Protein AF-A0A7S0U437-F1 (afdb_monomer_lite)

Structure (mmCIF, N/CA/C/O backbone):
data_AF-A0A7S0U437-F1
#
_entry.id   AF-A0A7S0U437-F1
#
loop_
_atom_site.group_PDB
_atom_site.id
_atom_site.type_symbol
_atom_site.label_atom_id
_atom_site.label_alt_id
_atom_site.label_comp_id
_atom_site.label_asym_id
_atom_site.label_entity_id
_atom_site.label_seq_id
_atom_site.pdbx_PDB_ins_code
_atom_site.Cartn_x
_atom_site.Cartn_y
_atom_site.Cartn_z
_atom_site.occupancy
_atom_site.B_iso_or_equiv
_atom_site.auth_seq_id
_atom_site.auth_comp_id
_atom_site.auth_asym_id
_atom_site.auth_atom_id
_atom_site.pdbx_PDB_model_num
ATOM 1 N N . GLY A 1 1 ? -18.689 9.908 7.878 1.00 51.72 1 GLY A N 1
ATOM 2 C CA . GLY A 1 1 ? -17.680 10.873 8.352 1.00 51.72 1 GLY A CA 1
ATOM 3 C C . GLY A 1 1 ? -16.317 10.310 8.062 1.00 51.72 1 GLY A C 1
ATOM 4 O O . GLY A 1 1 ? -16.113 9.148 8.373 1.00 51.72 1 GLY A O 1
ATOM 5 N N . SER A 1 2 ? -15.464 11.077 7.396 1.00 61.16 2 SER A N 1
ATOM 6 C CA . SER A 1 2 ? -14.277 10.574 6.698 1.00 61.16 2 SER A CA 1
ATOM 7 C C . SER A 1 2 ? -13.112 10.279 7.644 1.00 61.16 2 SER A C 1
ATOM 9 O O . SER A 1 2 ? -12.818 11.076 8.535 1.00 61.16 2 SER A O 1
ATOM 11 N N . LEU A 1 3 ? -12.468 9.132 7.435 1.00 74.25 3 LEU A N 1
ATOM 12 C CA . LEU A 1 3 ? -11.137 8.819 7.956 1.00 74.25 3 LEU A CA 1
ATOM 13 C C . LEU A 1 3 ? -10.094 9.311 6.943 1.00 74.25 3 LEU A C 1
ATOM 15 O O . LEU A 1 3 ? -10.405 9.426 5.758 1.00 74.25 3 LEU A O 1
ATOM 19 N N . GLY A 1 4 ? -8.883 9.621 7.403 1.00 78.06 4 GLY A N 1
ATOM 20 C CA . GLY A 1 4 ? -7.753 9.934 6.522 1.00 78.06 4 GLY A CA 1
ATOM 21 C C . GLY A 1 4 ? -6.860 8.710 6.339 1.00 78.06 4 GLY A C 1
ATOM 22 O O . GLY A 1 4 ? -6.623 7.994 7.309 1.00 78.06 4 GLY A O 1
ATOM 23 N N . VAL A 1 5 ? -6.346 8.473 5.132 1.00 79.88 5 VAL A N 1
ATOM 24 C CA . VAL A 1 5 ? -5.412 7.371 4.845 1.00 79.88 5 VAL A CA 1
ATOM 25 C C . VAL A 1 5 ? -4.167 7.937 4.175 1.00 79.88 5 VAL A C 1
ATOM 27 O O . VAL A 1 5 ? -4.281 8.682 3.204 1.00 79.88 5 VAL A O 1
ATOM 30 N N . VAL A 1 6 ? -2.983 7.597 4.688 1.00 81.62 6 VAL A N 1
ATOM 31 C CA . VAL A 1 6 ? -1.696 8.046 4.133 1.00 81.62 6 VAL A CA 1
ATOM 32 C C . VAL A 1 6 ? -0.673 6.912 4.192 1.00 81.62 6 VAL A C 1
ATOM 34 O O . VAL A 1 6 ? -0.625 6.155 5.161 1.00 81.62 6 VAL A O 1
ATOM 37 N N . VAL A 1 7 ? 0.175 6.814 3.168 1.00 78.94 7 VAL A N 1
ATOM 38 C CA . VAL A 1 7 ? 1.379 5.971 3.185 1.00 78.94 7 VAL A CA 1
ATOM 39 C C . VAL A 1 7 ? 2.556 6.821 3.658 1.00 78.94 7 VAL A C 1
ATOM 41 O O . VAL A 1 7 ? 2.851 7.856 3.062 1.00 78.94 7 VAL A O 1
ATOM 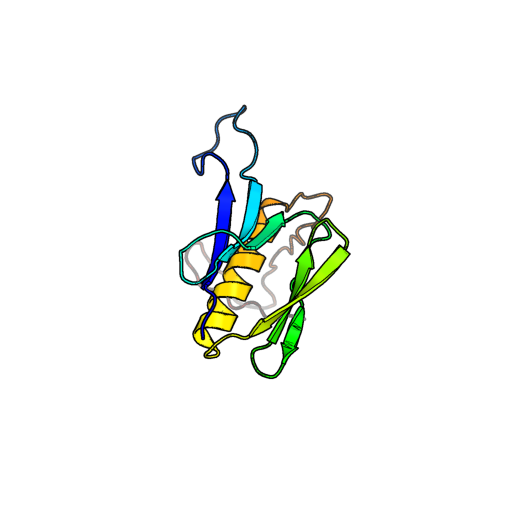44 N N . VAL A 1 8 ? 3.212 6.415 4.744 1.00 79.12 8 VAL A N 1
ATOM 45 C CA . VAL A 1 8 ? 4.272 7.191 5.401 1.00 79.12 8 VAL A CA 1
ATOM 46 C C . VAL A 1 8 ? 5.550 6.364 5.497 1.00 79.12 8 VAL A C 1
ATOM 48 O O . VAL A 1 8 ? 5.526 5.207 5.912 1.00 79.12 8 VAL A O 1
ATOM 51 N N . GLY A 1 9 ? 6.682 6.974 5.146 1.00 67.12 9 GLY A N 1
ATOM 52 C CA . GLY A 1 9 ? 8.008 6.428 5.418 1.00 67.12 9 GLY A CA 1
ATOM 53 C C . GLY A 1 9 ? 8.494 6.816 6.809 1.00 67.12 9 GLY A C 1
ATOM 54 O O . GLY A 1 9 ? 8.494 7.990 7.169 1.00 67.12 9 GLY A O 1
ATOM 55 N N . THR A 1 10 ? 8.937 5.835 7.588 1.00 56.25 10 THR A N 1
ATOM 56 C CA . THR A 1 10 ? 9.643 6.039 8.857 1.00 56.25 10 THR A CA 1
ATOM 57 C C . THR A 1 10 ? 11.119 5.689 8.654 1.00 56.25 10 THR A C 1
ATOM 59 O O . THR A 1 10 ? 11.484 4.539 8.414 1.00 56.25 10 THR A O 1
ATOM 62 N N . GLY A 1 11 ? 11.978 6.709 8.654 1.00 47.03 11 GLY A N 1
ATOM 63 C CA . GLY A 1 11 ? 13.412 6.584 8.374 1.00 47.03 11 GLY A CA 1
ATOM 64 C C . GLY A 1 11 ? 13.946 7.770 7.570 1.00 47.03 11 GLY A C 1
ATOM 65 O O . GLY A 1 11 ? 13.175 8.523 6.979 1.00 47.03 11 GLY A O 1
ATOM 66 N N . ALA A 1 12 ? 15.266 7.960 7.569 1.00 40.66 12 ALA A N 1
ATOM 67 C CA . ALA A 1 12 ? 15.901 9.030 6.809 1.00 40.66 12 ALA A CA 1
ATOM 68 C C . ALA A 1 12 ? 15.742 8.765 5.302 1.00 40.66 12 ALA A C 1
ATOM 70 O O . ALA A 1 12 ? 16.395 7.891 4.735 1.00 40.66 12 ALA A O 1
ATOM 71 N N . VAL A 1 13 ? 14.859 9.520 4.647 1.00 42.72 13 VAL A N 1
ATOM 72 C CA . VAL A 1 13 ? 14.819 9.602 3.185 1.00 42.72 13 VAL A CA 1
ATOM 73 C C . VAL A 1 13 ? 15.993 10.481 2.769 1.00 42.72 13 VAL A C 1
ATOM 75 O O . VAL A 1 13 ? 15.913 11.705 2.817 1.00 42.72 13 VAL A O 1
ATOM 78 N N . GLY A 1 14 ? 17.120 9.859 2.434 1.00 38.66 14 GLY A N 1
ATOM 79 C CA . GLY A 1 14 ? 18.311 10.603 2.049 1.00 38.66 14 GLY A CA 1
ATOM 80 C C . GLY A 1 14 ? 19.484 9.713 1.673 1.00 38.66 14 GLY A C 1
ATOM 81 O O . GLY A 1 14 ? 20.202 9.237 2.536 1.00 38.66 14 GLY A O 1
ATOM 82 N N . MET A 1 15 ? 19.673 9.541 0.364 1.00 38.72 15 MET A N 1
ATOM 83 C CA . MET A 1 15 ? 20.973 9.456 -0.309 1.00 38.72 15 MET A CA 1
ATOM 84 C C . MET A 1 15 ? 22.044 8.546 0.338 1.00 38.72 15 MET A C 1
ATOM 86 O O . MET A 1 15 ? 22.867 8.989 1.126 1.00 38.72 15 MET A O 1
ATOM 90 N N . GLY A 1 16 ? 22.090 7.284 -0.102 1.00 40.66 16 GLY A N 1
ATOM 91 C CA . GLY A 1 16 ? 23.338 6.591 -0.466 1.00 40.66 16 GLY A CA 1
ATOM 92 C C . GLY A 1 16 ? 24.508 6.527 0.528 1.00 40.66 16 GLY A C 1
ATOM 93 O O . GLY A 1 16 ? 25.638 6.370 0.073 1.00 40.66 16 GLY A O 1
ATOM 94 N N . ALA A 1 17 ? 24.296 6.628 1.841 1.00 34.91 17 ALA A N 1
ATOM 95 C CA . ALA A 1 17 ? 25.352 6.388 2.824 1.00 34.91 17 ALA A CA 1
ATOM 96 C C . ALA A 1 17 ? 25.292 4.933 3.337 1.00 34.91 17 ALA A C 1
ATOM 98 O O . ALA A 1 17 ? 24.243 4.511 3.839 1.00 34.91 17 ALA A O 1
ATOM 99 N N . PRO A 1 18 ? 26.386 4.148 3.253 1.00 39.72 18 PRO A N 1
ATOM 100 C CA . PRO A 1 18 ? 26.431 2.808 3.828 1.00 39.72 18 PRO A CA 1
ATOM 101 C C . PRO A 1 18 ? 26.293 2.914 5.354 1.00 39.72 18 PRO A C 1
ATOM 103 O O . PRO A 1 18 ? 27.184 3.418 6.032 1.00 39.72 18 PRO A O 1
ATOM 106 N N . GLY A 1 19 ? 25.144 2.486 5.883 1.00 41.66 19 GLY A N 1
ATOM 107 C CA . GLY A 1 19 ? 24.827 2.5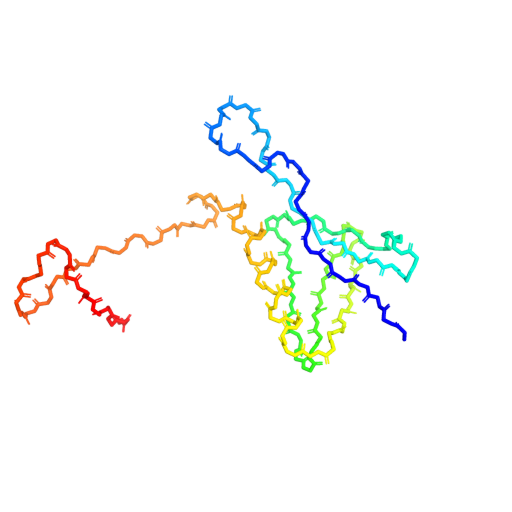26 7.316 1.00 41.66 19 GLY A CA 1
ATOM 108 C C . GLY A 1 19 ? 23.469 3.138 7.677 1.00 41.66 19 GLY A C 1
ATOM 109 O O . GLY A 1 19 ? 23.047 3.003 8.824 1.00 41.66 19 GLY A O 1
ATOM 110 N N . MET A 1 20 ? 22.747 3.769 6.741 1.00 45.88 20 MET A N 1
ATOM 111 C CA . MET A 1 20 ? 21.360 4.178 6.998 1.00 45.88 20 MET A CA 1
ATOM 112 C C . MET A 1 20 ? 20.412 2.983 6.847 1.00 45.88 20 MET A C 1
ATOM 114 O O . MET A 1 20 ? 20.384 2.325 5.808 1.00 45.88 20 MET A O 1
ATOM 118 N N . ALA A 1 21 ? 19.637 2.695 7.896 1.00 51.28 21 ALA A N 1
ATOM 119 C CA . ALA A 1 21 ? 18.586 1.686 7.849 1.00 51.28 21 ALA A CA 1
ATOM 120 C C . ALA A 1 21 ? 17.604 2.014 6.712 1.00 51.28 21 ALA A C 1
ATOM 122 O O . ALA A 1 21 ? 17.162 3.158 6.596 1.00 51.28 21 ALA A O 1
ATOM 123 N N . ALA A 1 22 ? 17.270 1.015 5.889 1.00 56.62 22 ALA A N 1
ATOM 124 C CA . ALA A 1 22 ? 16.280 1.154 4.825 1.00 56.62 22 ALA A CA 1
ATOM 125 C C . ALA A 1 22 ? 14.996 1.797 5.376 1.00 56.62 22 ALA A C 1
ATOM 127 O O . ALA A 1 22 ? 14.511 1.401 6.442 1.00 56.62 22 ALA A O 1
ATOM 128 N N . ALA A 1 23 ? 14.466 2.802 4.671 1.00 63.72 23 ALA A N 1
ATOM 129 C CA . ALA A 1 23 ? 13.240 3.482 5.072 1.00 63.72 23 ALA A CA 1
ATOM 130 C C . ALA A 1 23 ? 12.109 2.453 5.238 1.00 63.72 23 ALA A C 1
ATOM 132 O O . ALA A 1 23 ? 11.796 1.709 4.308 1.00 63.72 23 ALA A O 1
ATOM 133 N N . ARG A 1 24 ? 11.506 2.390 6.431 1.00 78.38 24 ARG A N 1
ATOM 134 C CA . ARG A 1 24 ? 10.393 1.480 6.719 1.00 78.38 24 ARG A CA 1
ATOM 135 C C . ARG A 1 24 ? 9.093 2.180 6.368 1.00 78.38 24 ARG A C 1
ATOM 137 O O . ARG A 1 24 ? 8.690 3.121 7.051 1.00 78.38 24 ARG A O 1
ATOM 144 N N . MET A 1 25 ? 8.457 1.739 5.294 1.00 88.31 25 MET A N 1
ATOM 145 C CA . MET A 1 25 ? 7.183 2.287 4.837 1.00 88.31 25 MET A CA 1
ATOM 146 C C . MET A 1 25 ? 6.016 1.626 5.575 1.00 88.31 25 MET A C 1
ATOM 148 O O . MET A 1 25 ? 6.065 0.435 5.884 1.00 88.31 25 MET A O 1
ATOM 152 N N . GLN A 1 26 ? 4.960 2.384 5.859 1.00 91.06 26 GLN A N 1
ATOM 153 C CA . GLN A 1 26 ? 3.744 1.884 6.500 1.00 91.06 26 GLN A CA 1
ATOM 154 C C . GLN A 1 26 ? 2.503 2.637 6.019 1.00 91.06 26 GLN A C 1
ATOM 156 O O . GLN A 1 26 ? 2.562 3.830 5.717 1.00 91.06 26 GLN A O 1
ATOM 161 N N . VAL A 1 27 ? 1.368 1.946 5.978 1.00 91.00 27 VAL A N 1
ATOM 162 C CA . VAL A 1 27 ? 0.048 2.553 5.794 1.00 91.00 27 VAL A CA 1
ATOM 163 C C . VAL A 1 27 ? -0.489 2.974 7.154 1.00 91.00 27 VAL A C 1
ATOM 165 O O . VAL A 1 27 ? -0.502 2.176 8.092 1.00 91.00 27 VAL A O 1
ATOM 168 N N . LEU A 1 28 ? -0.939 4.222 7.256 1.00 91.81 28 LEU A N 1
ATOM 169 C CA . LEU A 1 28 ? -1.563 4.776 8.450 1.00 91.81 28 LEU A CA 1
ATOM 170 C C . LEU A 1 28 ? -2.978 5.239 8.121 1.00 91.81 28 LEU A C 1
ATOM 172 O O . LEU A 1 28 ? -3.196 5.995 7.171 1.00 91.81 28 LEU A O 1
ATOM 176 N N . VAL A 1 29 ? -3.931 4.812 8.944 1.00 90.44 29 VAL A N 1
ATOM 177 C CA . VAL A 1 29 ? -5.298 5.334 8.929 1.00 90.44 29 VAL A CA 1
ATOM 178 C C . VAL A 1 29 ? -5.499 6.173 10.171 1.00 90.44 29 VAL A C 1
ATOM 180 O O . VAL A 1 29 ? -5.188 5.735 11.278 1.00 90.44 29 VAL A O 1
ATOM 183 N N . TYR A 1 30 ? -6.040 7.366 9.982 1.00 89.88 30 TYR A N 1
ATOM 184 C CA . TYR A 1 30 ? -6.279 8.337 11.031 1.00 89.88 30 TYR A CA 1
ATOM 185 C C . TYR A 1 30 ? -7.769 8.556 11.252 1.00 89.88 30 TYR A C 1
ATOM 187 O O . TYR A 1 30 ? -8.551 8.664 10.300 1.00 89.88 30 TYR A O 1
ATOM 195 N N . ASP A 1 31 ? -8.148 8.688 12.521 1.00 87.88 31 ASP A N 1
ATOM 196 C CA . ASP A 1 31 ? -9.444 9.241 12.883 1.00 87.88 31 ASP A CA 1
ATOM 197 C C . ASP A 1 31 ? -9.519 10.749 12.572 1.00 87.88 31 ASP A C 1
ATOM 199 O O . ASP A 1 31 ? -8.573 11.389 12.104 1.00 87.88 31 ASP A O 1
ATOM 203 N N . ARG A 1 32 ? -10.674 11.355 12.854 1.00 85.00 32 ARG A N 1
ATOM 204 C CA . ARG A 1 32 ? -10.886 12.792 12.618 1.00 85.00 32 ARG A CA 1
ATOM 205 C C . ARG A 1 32 ? -10.050 13.693 13.525 1.00 85.00 32 ARG A C 1
ATOM 207 O O . ARG A 1 32 ? -9.856 14.860 13.198 1.00 85.00 32 ARG A O 1
ATOM 214 N N . LEU A 1 33 ? -9.590 13.169 14.656 1.00 88.31 33 LEU A N 1
ATOM 215 C CA . LEU A 1 33 ? -8.716 13.858 15.601 1.00 88.31 33 LEU A CA 1
ATOM 216 C C . LEU A 1 33 ? -7.234 13.662 15.243 1.00 88.31 33 LEU A C 1
ATOM 218 O O . LEU A 1 33 ? -6.366 14.146 15.964 1.00 88.31 33 LEU A O 1
ATOM 222 N N . LYS A 1 34 ? -6.947 13.018 14.101 1.00 84.50 34 LYS A N 1
ATOM 223 C CA . LYS A 1 34 ? -5.605 12.668 13.623 1.00 84.50 34 LYS A CA 1
ATOM 224 C C . LYS A 1 34 ? -4.879 11.676 14.533 1.00 84.50 34 LYS A C 1
ATOM 226 O O . LYS A 1 34 ? -3.649 11.624 14.523 1.00 84.50 34 LYS A O 1
ATOM 231 N N . HIS A 1 35 ? -5.611 10.852 15.275 1.00 87.56 35 HIS A N 1
ATOM 232 C CA . HIS A 1 35 ? -5.026 9.711 15.967 1.00 87.56 35 HIS A CA 1
ATOM 233 C C . HIS A 1 35 ? -4.922 8.518 15.014 1.00 87.56 35 HIS A C 1
ATOM 235 O O . HIS A 1 35 ? -5.891 8.224 14.307 1.00 87.56 35 HIS A O 1
ATOM 241 N N . PRO A 1 36 ? -3.773 7.822 14.969 1.00 87.19 36 PRO A N 1
ATOM 242 C CA . PRO A 1 36 ? -3.635 6.625 14.157 1.00 87.19 36 PRO A CA 1
ATOM 243 C C . PRO A 1 36 ? -4.505 5.506 14.745 1.00 87.19 36 PRO A C 1
ATOM 245 O O . PRO A 1 36 ? -4.314 5.103 15.891 1.00 87.19 36 PRO A O 1
ATOM 248 N N . VAL A 1 37 ? -5.452 5.006 13.954 1.00 89.69 37 VAL A N 1
ATOM 249 C CA . VAL A 1 37 ? -6.364 3.908 14.320 1.00 89.69 37 VAL A CA 1
ATOM 250 C C . VAL A 1 37 ? -5.989 2.580 13.667 1.00 89.69 37 VAL A C 1
ATOM 252 O O . VAL A 1 37 ? -6.363 1.530 14.175 1.00 89.69 37 VAL A O 1
ATOM 255 N N . MET A 1 38 ? -5.225 2.616 12.573 1.00 89.12 38 MET A N 1
ATOM 256 C CA . MET A 1 38 ? -4.618 1.434 11.962 1.00 89.12 38 MET A CA 1
ATOM 257 C C . MET A 1 38 ? -3.210 1.773 11.484 1.00 89.12 38 MET A C 1
ATOM 259 O O . MET A 1 38 ? -2.973 2.860 10.950 1.00 89.12 38 MET A O 1
ATOM 263 N N . GLN A 1 39 ? -2.285 0.842 11.712 1.00 91.12 39 GLN A N 1
ATOM 264 C CA . GLN A 1 39 ? -0.911 0.907 11.233 1.00 91.12 39 GLN A CA 1
ATOM 265 C C . GLN A 1 39 ? -0.559 -0.438 10.603 1.00 91.12 39 GLN A C 1
ATOM 267 O O . GLN A 1 39 ? -0.537 -1.458 11.292 1.00 91.12 39 GLN A O 1
ATOM 272 N N . ALA A 1 40 ? -0.286 -0.437 9.303 1.00 91.06 40 ALA A N 1
ATOM 273 C CA . ALA A 1 40 ? 0.087 -1.633 8.563 1.00 91.06 40 ALA A CA 1
ATOM 274 C C . ALA A 1 40 ? 1.463 -1.426 7.906 1.00 91.06 40 ALA A C 1
ATOM 276 O O . ALA A 1 40 ? 1.568 -0.704 6.910 1.00 91.06 40 ALA A O 1
ATOM 277 N N . PRO A 1 41 ? 2.541 -2.003 8.468 1.00 91.50 41 PRO A N 1
ATOM 278 C CA . PRO A 1 41 ? 3.871 -1.959 7.875 1.00 91.50 41 PRO A CA 1
ATOM 279 C C . PRO A 1 41 ? 3.878 -2.586 6.481 1.00 91.50 41 PRO A C 1
ATOM 281 O O . PRO A 1 41 ? 3.340 -3.673 6.276 1.00 91.50 41 PRO A O 1
ATOM 284 N N . VAL A 1 42 ? 4.545 -1.936 5.532 1.00 89.75 42 VAL A N 1
ATOM 285 C CA . VAL A 1 42 ? 4.744 -2.485 4.191 1.00 89.75 42 VAL A CA 1
ATOM 286 C C . VAL A 1 42 ? 5.939 -3.437 4.244 1.00 89.75 42 VAL A C 1
ATOM 288 O O . VAL A 1 42 ? 7.089 -3.016 4.359 1.00 89.75 42 VAL A O 1
ATOM 291 N N . HIS A 1 43 ? 5.656 -4.737 4.191 1.00 88.31 43 HIS A N 1
ATOM 292 C CA . HIS A 1 43 ? 6.631 -5.828 4.100 1.00 88.31 43 HIS A CA 1
ATOM 293 C C . HIS A 1 43 ? 6.449 -6.612 2.787 1.00 88.31 43 HIS A C 1
ATOM 295 O O . HIS A 1 43 ? 5.566 -6.306 1.991 1.00 88.31 43 HIS A O 1
ATOM 301 N N . ALA A 1 44 ? 7.286 -7.624 2.528 1.00 83.75 44 ALA A N 1
ATOM 302 C CA . ALA A 1 44 ? 7.299 -8.331 1.238 1.00 83.75 44 ALA A CA 1
ATOM 303 C C . ALA A 1 44 ? 5.939 -8.957 0.860 1.00 83.75 44 ALA A C 1
ATOM 305 O O . ALA A 1 44 ? 5.540 -8.903 -0.298 1.00 83.75 44 ALA A O 1
ATOM 306 N N . GLY A 1 45 ? 5.225 -9.498 1.850 1.00 86.06 45 GLY A N 1
ATOM 307 C CA . GLY A 1 45 ? 3.865 -10.035 1.714 1.00 86.06 45 GLY A CA 1
ATOM 308 C C . GLY A 1 45 ? 2.736 -9.034 1.985 1.00 86.06 45 GLY A C 1
ATOM 309 O O . GLY A 1 45 ? 1.610 -9.461 2.200 1.00 86.06 45 GLY A O 1
ATOM 310 N N . PHE A 1 46 ? 3.021 -7.731 2.061 1.00 89.50 46 PHE A N 1
ATOM 311 C CA . PHE A 1 46 ? 1.974 -6.726 2.224 1.00 89.50 46 PHE A CA 1
ATOM 312 C C . PHE A 1 46 ? 1.172 -6.587 0.927 1.00 89.50 46 PHE A C 1
ATOM 314 O O . PHE A 1 46 ? 1.742 -6.362 -0.147 1.00 89.50 46 PHE A O 1
ATOM 321 N N . GLU A 1 47 ? -0.152 -6.641 1.046 1.00 88.81 47 GLU A N 1
ATOM 322 C CA . GLU A 1 47 ? -1.078 -6.506 -0.073 1.00 88.81 47 GLU A CA 1
ATOM 323 C C . GLU A 1 47 ? -2.122 -5.420 0.202 1.00 88.81 47 GLU A C 1
ATOM 325 O O . GLU A 1 47 ? -2.737 -5.370 1.268 1.00 88.81 47 GLU A O 1
ATOM 330 N N . ALA A 1 48 ? -2.330 -4.568 -0.803 1.00 91.81 48 ALA A N 1
ATOM 331 C CA . ALA A 1 48 ? -3.472 -3.673 -0.901 1.00 91.81 48 ALA A CA 1
ATOM 332 C C . ALA A 1 48 ? -4.266 -4.085 -2.144 1.00 91.81 48 ALA A C 1
ATOM 334 O O . ALA A 1 48 ? -3.776 -3.958 -3.269 1.00 91.81 48 ALA A O 1
ATOM 335 N N . ILE A 1 49 ? -5.460 -4.636 -1.939 1.00 94.44 49 ILE A N 1
ATOM 336 C CA . ILE A 1 49 ? -6.252 -5.269 -2.997 1.00 94.44 49 ILE A CA 1
ATOM 337 C C . ILE A 1 49 ? -7.400 -4.340 -3.373 1.00 94.44 49 ILE A C 1
ATOM 339 O O . ILE A 1 49 ? -8.297 -4.111 -2.563 1.00 94.44 49 ILE A O 1
ATOM 343 N N . HIS A 1 50 ? -7.387 -3.808 -4.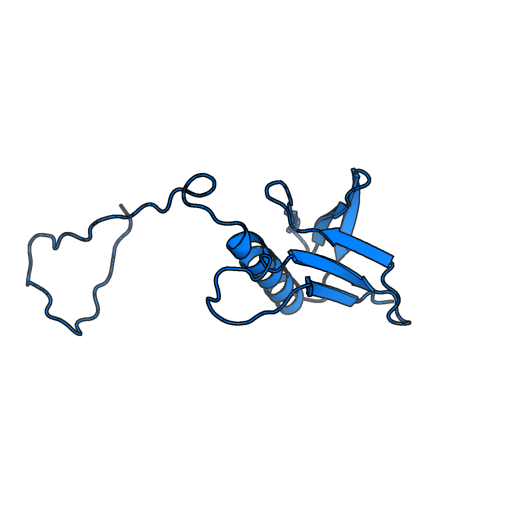595 1.00 92.38 50 HIS A N 1
ATOM 344 C CA . HIS A 1 50 ? -8.513 -3.041 -5.124 1.00 92.38 50 HIS A CA 1
ATOM 345 C C . HIS A 1 50 ? -9.701 -3.979 -5.388 1.00 92.38 50 HIS A C 1
ATOM 347 O O . HIS A 1 50 ? -9.602 -4.896 -6.201 1.00 92.38 50 HIS A O 1
ATOM 353 N N . GLN A 1 51 ? -10.817 -3.742 -4.698 1.00 89.31 51 GLN A N 1
ATOM 354 C CA . GLN A 1 51 ? -12.032 -4.570 -4.752 1.00 89.31 51 GLN A CA 1
ATOM 355 C C . GLN A 1 51 ? -13.073 -4.046 -5.760 1.00 89.31 51 GLN A C 1
ATOM 357 O O . GLN A 1 51 ? -14.141 -4.635 -5.915 1.00 89.31 51 GLN A O 1
ATOM 362 N N . GLY A 1 52 ? -12.790 -2.928 -6.437 1.00 84.19 52 GLY A N 1
ATOM 363 C CA . GLY A 1 52 ? -13.772 -2.179 -7.222 1.00 84.19 52 GLY A CA 1
ATOM 364 C C . GLY A 1 52 ? -14.577 -1.191 -6.370 1.00 84.19 52 GLY A C 1
ATOM 365 O O . GLY A 1 52 ? -14.493 -1.185 -5.142 1.00 84.19 52 GLY A O 1
ATOM 366 N N . ASN A 1 53 ? -15.350 -0.319 -7.026 1.00 89.50 53 ASN A N 1
ATOM 367 C CA . ASN A 1 53 ? -16.201 0.694 -6.380 1.00 89.50 53 ASN A CA 1
ATOM 368 C C . ASN A 1 53 ? -15.482 1.541 -5.308 1.00 89.50 53 ASN A C 1
ATOM 370 O O . ASN A 1 53 ? -16.062 1.842 -4.268 1.00 89.50 53 ASN A O 1
ATOM 374 N N . MET A 1 54 ? -14.224 1.925 -5.559 1.00 91.75 54 MET A N 1
ATOM 375 C CA . MET A 1 54 ? -13.398 2.744 -4.655 1.00 91.75 54 MET A CA 1
ATOM 376 C C . MET A 1 54 ? -13.042 2.071 -3.319 1.00 91.75 54 MET A C 1
ATOM 378 O O . MET A 1 54 ? -12.643 2.756 -2.377 1.00 91.75 54 MET A O 1
ATOM 382 N N . TYR A 1 55 ? -13.149 0.742 -3.228 1.00 94.25 55 TYR A N 1
ATOM 383 C CA . TYR A 1 55 ? -12.722 -0.016 -2.055 1.00 94.25 55 TYR A CA 1
ATOM 384 C C . TYR A 1 55 ? -11.343 -0.646 -2.238 1.00 94.25 55 TYR A C 1
ATOM 386 O O . TYR A 1 55 ? -11.059 -1.274 -3.261 1.00 94.25 55 TYR A O 1
ATOM 394 N N . VAL A 1 56 ? -10.512 -0.558 -1.200 1.00 94.62 56 VAL A N 1
ATOM 395 C CA . VAL A 1 56 ? -9.256 -1.309 -1.091 1.00 94.62 56 VAL A CA 1
ATOM 396 C C . VAL A 1 56 ? -9.228 -2.092 0.210 1.00 94.62 56 VAL A C 1
ATOM 398 O O . VAL A 1 56 ? -9.467 -1.533 1.279 1.00 94.62 56 VAL A O 1
ATOM 401 N N . SER A 1 57 ? -8.907 -3.379 0.130 1.00 94.50 57 SER A N 1
ATOM 402 C CA . SER A 1 57 ? -8.650 -4.209 1.305 1.00 94.50 57 SER A CA 1
ATOM 403 C C . SER A 1 57 ? -7.170 -4.178 1.670 1.00 94.50 57 SER A C 1
ATOM 405 O O . SER A 1 57 ? -6.320 -4.352 0.799 1.00 94.50 57 SER A O 1
ATOM 407 N N . VAL A 1 58 ? -6.873 -3.982 2.952 1.00 93.12 58 VAL A N 1
ATOM 408 C CA . VAL A 1 58 ? -5.523 -4.021 3.528 1.00 93.12 58 VAL A CA 1
ATOM 409 C C . VAL A 1 58 ? -5.549 -4.919 4.759 1.00 93.12 58 VAL A C 1
ATOM 411 O O . VAL A 1 58 ? -6.525 -4.910 5.506 1.00 93.12 58 VAL A O 1
ATOM 414 N N . TYR A 1 59 ? -4.482 -5.672 4.993 1.00 89.88 59 TYR A N 1
ATOM 415 C CA . TYR A 1 59 ? -4.340 -6.498 6.190 1.00 89.88 59 TYR A CA 1
ATOM 416 C C . TYR A 1 59 ? -3.446 -5.801 7.211 1.00 89.88 59 TYR A C 1
ATOM 418 O O . TYR A 1 59 ? -2.413 -5.231 6.849 1.00 89.88 59 TYR A O 1
ATOM 426 N N . ASP A 1 60 ? -3.837 -5.835 8.482 1.00 82.94 60 ASP A N 1
ATOM 427 C CA . ASP A 1 60 ? -2.961 -5.397 9.566 1.00 82.94 60 ASP A CA 1
ATOM 428 C C . ASP A 1 60 ? -2.079 -6.554 10.086 1.00 82.94 60 ASP A C 1
ATOM 430 O O . ASP A 1 60 ? -2.323 -7.723 9.770 1.00 82.94 60 ASP A O 1
ATOM 434 N N . PRO A 1 61 ? -1.044 -6.266 10.900 1.00 81.19 61 PRO A N 1
ATOM 435 C CA . PRO A 1 61 ? -0.179 -7.305 11.466 1.00 81.19 61 PRO A CA 1
ATOM 436 C C . PRO A 1 61 ? -0.882 -8.301 12.394 1.00 81.19 61 PRO A C 1
ATOM 438 O O . PRO A 1 61 ? -0.325 -9.360 12.674 1.00 81.19 61 PRO A O 1
ATOM 441 N N . ALA A 1 62 ? -2.074 -7.969 12.898 1.00 83.31 62 ALA A N 1
ATOM 442 C CA . ALA A 1 62 ? -2.883 -8.862 13.721 1.00 83.31 62 ALA A CA 1
ATOM 443 C C . ALA A 1 62 ? -3.760 -9.804 12.870 1.00 83.31 62 ALA A C 1
ATOM 445 O O . ALA A 1 62 ? -4.462 -10.651 13.424 1.00 83.31 62 ALA A O 1
ATOM 446 N N . GLY A 1 63 ? -3.704 -9.686 11.537 1.00 81.25 63 GLY A N 1
ATOM 447 C CA . GLY A 1 63 ? -4.474 -10.491 10.592 1.00 81.25 63 GLY A CA 1
ATOM 448 C C . GLY A 1 63 ? -5.894 -9.977 10.356 1.00 81.25 63 GLY A C 1
ATOM 449 O O . GLY A 1 63 ? -6.676 -10.650 9.681 1.00 81.25 63 GLY A O 1
ATOM 450 N N . ALA A 1 64 ? -6.256 -8.801 10.879 1.00 88.06 64 ALA A N 1
ATOM 451 C CA . ALA A 1 64 ? -7.556 -8.212 10.598 1.00 88.06 64 ALA A CA 1
ATOM 452 C C . ALA A 1 64 ? -7.573 -7.598 9.193 1.00 88.06 64 ALA A C 1
ATOM 454 O O . ALA A 1 64 ? -6.606 -6.988 8.732 1.00 88.06 64 ALA A O 1
ATOM 455 N N . THR A 1 65 ? -8.706 -7.754 8.508 1.00 91.88 65 THR A N 1
ATOM 456 C CA . THR A 1 65 ? -8.928 -7.166 7.184 1.00 91.88 65 THR A CA 1
ATOM 457 C C . THR A 1 65 ? -9.610 -5.811 7.326 1.00 91.88 65 THR A C 1
ATOM 459 O O . THR A 1 65 ? -10.714 -5.709 7.861 1.00 91.88 65 THR A O 1
ATOM 462 N N . TRP A 1 66 ? -8.975 -4.773 6.796 1.00 92.81 66 TRP A N 1
ATOM 463 C CA . TRP A 1 66 ? -9.478 -3.407 6.746 1.00 92.81 66 TRP A CA 1
ATOM 464 C C . TRP A 1 66 ? -9.975 -3.095 5.341 1.00 92.81 66 TRP A C 1
ATOM 466 O O . TRP A 1 66 ? -9.241 -3.274 4.376 1.00 92.81 66 TRP A O 1
ATOM 476 N N . SER A 1 67 ? -11.209 -2.606 5.219 1.00 93.12 67 SER A N 1
ATOM 477 C CA . SER A 1 67 ? -11.751 -2.114 3.947 1.00 93.12 67 SER A CA 1
ATOM 478 C C . SER A 1 67 ? -11.759 -0.591 3.949 1.00 93.12 67 SER A C 1
ATOM 480 O O . SER A 1 67 ? -12.496 0.036 4.710 1.00 93.12 67 SER A O 1
ATOM 482 N N . LEU A 1 68 ? -10.915 -0.002 3.111 1.00 93.19 68 LEU A N 1
ATOM 483 C CA . LEU A 1 68 ? -10.758 1.436 2.947 1.00 93.19 68 LEU A CA 1
ATOM 484 C C . LEU A 1 68 ? -11.637 1.894 1.787 1.00 93.19 68 LEU A C 1
ATOM 486 O O . LEU A 1 68 ? -11.502 1.380 0.681 1.00 93.19 68 LEU A O 1
ATOM 490 N N . LEU A 1 69 ? -12.530 2.845 2.050 1.00 93.19 69 LEU A N 1
ATOM 491 C CA . LEU A 1 69 ? -13.352 3.491 1.031 1.00 93.19 69 LEU A CA 1
ATOM 492 C C . LEU A 1 69 ? -12.755 4.857 0.692 1.00 93.19 69 LEU A C 1
ATOM 494 O O . LEU A 1 69 ? -12.604 5.695 1.585 1.00 93.19 69 LEU A O 1
ATOM 498 N N . PHE A 1 70 ? -12.471 5.079 -0.586 1.00 92.12 70 PHE A N 1
ATOM 499 C CA . PHE A 1 70 ? -11.999 6.357 -1.117 1.00 92.12 70 PHE A CA 1
ATOM 500 C C . PHE A 1 70 ? -13.163 7.191 -1.654 1.00 92.12 70 PHE A C 1
ATOM 502 O O . PHE A 1 70 ? -14.209 6.647 -2.019 1.00 92.12 70 PHE A O 1
ATOM 509 N N . ARG A 1 71 ? -13.014 8.521 -1.646 1.00 91.94 71 ARG A N 1
ATOM 510 C CA . ARG A 1 71 ? -14.094 9.430 -2.068 1.00 91.94 71 ARG A CA 1
ATOM 511 C C . ARG A 1 71 ? -14.255 9.474 -3.581 1.00 91.94 71 ARG A C 1
ATOM 513 O O . ARG A 1 71 ? -15.369 9.658 -4.065 1.00 91.94 71 ARG A O 1
ATOM 520 N N . ASP A 1 72 ? -13.145 9.325 -4.286 1.00 92.62 72 ASP A N 1
ATOM 521 C CA . ASP A 1 72 ? -13.048 9.389 -5.733 1.00 92.62 72 ASP A CA 1
ATOM 522 C C . ASP A 1 72 ? -11.866 8.541 -6.235 1.00 92.62 72 ASP A C 1
ATOM 524 O O . ASP A 1 72 ? -11.099 7.944 -5.470 1.00 92.62 72 ASP A O 1
ATOM 528 N N . GLU A 1 73 ? -11.754 8.456 -7.557 1.00 92.31 73 GLU A N 1
ATOM 529 C CA . GLU A 1 73 ? -10.711 7.692 -8.236 1.00 92.31 73 GLU A CA 1
ATOM 530 C C . GLU A 1 73 ? -9.319 8.330 -8.096 1.00 92.31 73 GLU A C 1
ATOM 532 O O . GLU A 1 73 ? -8.316 7.616 -8.144 1.00 92.31 73 GLU A O 1
ATOM 537 N N . GLU A 1 74 ? -9.233 9.645 -7.880 1.00 92.88 74 GLU A N 1
ATOM 538 C CA . GLU A 1 74 ? -7.963 10.356 -7.708 1.00 92.88 74 GLU A CA 1
ATOM 539 C C . GLU A 1 74 ? -7.312 9.996 -6.367 1.00 92.88 74 GLU A C 1
ATOM 541 O O . GLU A 1 74 ? -6.125 9.651 -6.326 1.00 92.88 74 GLU A O 1
ATOM 546 N N . GLU A 1 75 ? -8.084 9.996 -5.278 1.00 90.81 75 GLU A N 1
ATOM 547 C CA . GLU A 1 75 ? -7.620 9.554 -3.961 1.00 90.81 75 GLU A CA 1
ATOM 548 C C . GLU A 1 75 ? -7.214 8.082 -3.971 1.00 90.81 75 GLU A C 1
ATOM 550 O O . GLU A 1 75 ? -6.153 7.727 -3.448 1.00 90.81 75 GLU A O 1
ATOM 555 N N . LEU A 1 76 ? -8.036 7.233 -4.595 1.00 91.31 76 LEU A N 1
ATOM 556 C CA . LEU A 1 76 ? -7.743 5.813 -4.758 1.00 91.31 76 LEU A CA 1
ATOM 557 C C . LEU A 1 76 ? -6.427 5.611 -5.518 1.00 91.31 76 LEU A C 1
ATOM 559 O O . LEU A 1 76 ? -5.550 4.877 -5.060 1.00 91.31 76 LEU A O 1
ATOM 563 N N . SER A 1 77 ? -6.276 6.269 -6.668 1.00 90.12 77 SER A N 1
ATOM 564 C CA . SER A 1 77 ? -5.091 6.147 -7.522 1.00 90.12 77 SER A CA 1
ATOM 565 C C . SER A 1 77 ? -3.840 6.653 -6.811 1.00 90.12 77 SER A C 1
ATOM 567 O O . SER A 1 77 ? -2.798 5.997 -6.847 1.00 90.12 77 SER A O 1
ATOM 569 N N . SER A 1 78 ? -3.953 7.778 -6.103 1.00 90.50 78 SER A N 1
ATOM 570 C CA . SER A 1 78 ? -2.866 8.348 -5.304 1.00 90.50 78 SER A CA 1
ATOM 571 C C . SER A 1 78 ? -2.439 7.405 -4.180 1.00 90.50 78 SER A C 1
ATOM 573 O O . SER A 1 78 ? -1.243 7.190 -3.967 1.00 90.50 78 SER A O 1
ATOM 575 N N . PHE A 1 79 ? -3.400 6.787 -3.488 1.00 92.38 79 PHE A N 1
ATOM 576 C CA . PHE A 1 79 ? -3.117 5.788 -2.463 1.00 92.38 79 PHE A CA 1
ATOM 577 C C . PHE A 1 79 ? -2.433 4.547 -3.048 1.00 92.38 79 PHE A C 1
ATOM 579 O O . PHE A 1 79 ? -1.390 4.128 -2.541 1.00 92.38 79 PHE A O 1
ATOM 586 N N . MET A 1 80 ? -2.972 3.986 -4.134 1.00 92.50 80 MET A N 1
ATOM 587 C CA . MET A 1 80 ? -2.408 2.799 -4.784 1.00 92.50 80 MET A CA 1
ATOM 588 C C . MET A 1 80 ? -0.993 3.056 -5.315 1.00 92.50 80 MET A C 1
ATOM 590 O O . MET A 1 80 ? -0.117 2.203 -5.159 1.00 92.50 80 MET A O 1
ATOM 594 N N . LEU A 1 81 ? -0.735 4.246 -5.865 1.00 89.44 81 LEU A N 1
ATOM 595 C CA . LEU A 1 81 ? 0.606 4.674 -6.261 1.00 89.44 81 LEU A CA 1
ATOM 596 C C . LEU A 1 81 ? 1.545 4.768 -5.053 1.00 89.44 81 LEU A C 1
ATOM 598 O O . LEU A 1 81 ? 2.666 4.264 -5.109 1.00 89.44 81 LEU A O 1
ATOM 602 N N . GLY A 1 82 ? 1.089 5.360 -3.946 1.00 89.31 82 GLY A N 1
ATOM 603 C CA . GLY A 1 82 ? 1.851 5.421 -2.698 1.00 89.31 82 GLY A CA 1
ATOM 604 C C . GLY A 1 82 ? 2.226 4.033 -2.173 1.00 89.31 82 GLY A C 1
ATOM 605 O O . GLY A 1 82 ? 3.377 3.809 -1.796 1.00 89.31 82 GLY A O 1
ATOM 606 N N . VAL A 1 83 ? 1.294 3.076 -2.218 1.00 90.56 83 VAL A N 1
ATOM 607 C CA . VAL A 1 83 ? 1.556 1.674 -1.856 1.00 90.56 83 VAL A CA 1
ATOM 608 C C . VAL A 1 83 ? 2.561 1.030 -2.814 1.00 90.56 83 VAL A C 1
ATOM 610 O O . VAL A 1 83 ? 3.484 0.355 -2.359 1.00 90.56 83 VAL A O 1
ATOM 613 N N . ALA A 1 84 ? 2.428 1.241 -4.126 1.00 87.69 84 ALA A N 1
ATOM 614 C CA . ALA A 1 84 ? 3.356 0.695 -5.117 1.00 87.69 84 ALA A CA 1
ATOM 615 C C . ALA A 1 84 ? 4.785 1.225 -4.915 1.00 87.69 84 ALA A C 1
ATOM 617 O O . ALA A 1 84 ? 5.739 0.444 -4.886 1.00 87.69 84 ALA A O 1
ATOM 618 N N . LEU A 1 85 ? 4.929 2.533 -4.692 1.00 85.50 85 LEU A N 1
ATOM 619 C CA . LEU A 1 85 ? 6.213 3.159 -4.379 1.00 85.50 85 LEU A CA 1
ATOM 620 C C . LEU A 1 85 ? 6.785 2.620 -3.065 1.00 85.50 85 LEU A C 1
ATOM 622 O O . LEU A 1 85 ? 7.957 2.252 -3.020 1.00 85.50 85 LEU A O 1
ATOM 626 N N . ALA A 1 86 ? 5.966 2.486 -2.023 1.00 86.50 86 ALA A N 1
ATOM 627 C CA . ALA A 1 86 ? 6.397 1.889 -0.764 1.00 86.50 86 ALA A CA 1
ATOM 628 C C . ALA A 1 86 ? 6.860 0.432 -0.919 1.00 86.50 86 ALA A C 1
ATOM 630 O O . ALA A 1 86 ? 7.844 0.030 -0.307 1.00 86.50 86 ALA A O 1
ATOM 631 N N . ARG A 1 87 ? 6.199 -0.368 -1.761 1.00 86.50 87 ARG A N 1
ATOM 632 C CA . ARG A 1 87 ? 6.641 -1.739 -2.060 1.00 86.50 87 ARG A CA 1
ATOM 633 C C . ARG A 1 87 ? 7.930 -1.766 -2.879 1.00 86.50 87 ARG A C 1
ATOM 635 O O . ARG A 1 87 ? 8.735 -2.671 -2.678 1.00 86.50 87 ARG A O 1
ATOM 642 N N . SER A 1 88 ? 8.160 -0.778 -3.747 1.00 82.44 88 SER A N 1
ATOM 643 C CA . SER A 1 88 ? 9.398 -0.685 -4.534 1.00 82.44 88 SER A CA 1
ATOM 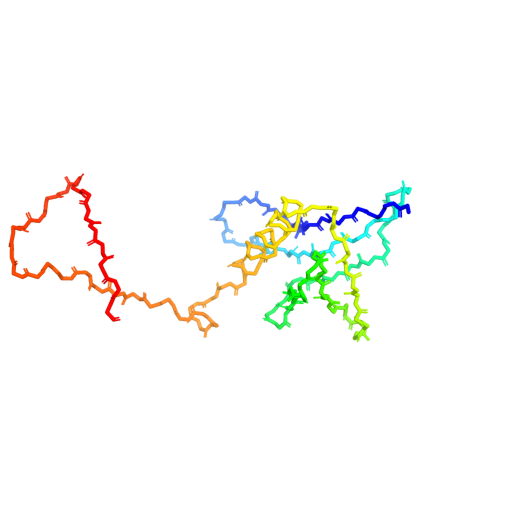644 C C . SER A 1 88 ? 10.653 -0.513 -3.676 1.00 82.44 88 SER A C 1
ATOM 646 O O . SER A 1 88 ? 11.722 -0.975 -4.060 1.00 82.44 88 SER A O 1
ATOM 648 N N . THR A 1 89 ? 10.539 0.045 -2.464 1.00 82.31 89 THR A N 1
ATOM 649 C CA . THR A 1 89 ? 11.687 0.127 -1.542 1.00 82.31 89 THR A CA 1
ATOM 650 C C . THR A 1 89 ? 12.093 -1.230 -0.968 1.00 82.31 89 THR A C 1
ATOM 652 O O . THR A 1 89 ? 13.169 -1.349 -0.390 1.00 82.31 89 THR A O 1
ATOM 655 N N . LEU A 1 90 ? 11.237 -2.247 -1.102 1.00 80.38 90 LEU A N 1
ATOM 656 C CA . LEU A 1 90 ? 11.524 -3.633 -0.730 1.00 80.38 90 LEU A CA 1
ATOM 657 C C . LEU A 1 90 ? 12.110 -4.437 -1.896 1.00 80.38 90 LEU A C 1
ATOM 659 O O . LEU A 1 90 ? 12.369 -5.630 -1.742 1.00 80.38 90 LEU A O 1
ATOM 663 N N . TRP A 1 91 ? 12.267 -3.829 -3.076 1.00 77.75 91 TRP A N 1
ATOM 664 C CA . TRP A 1 91 ? 12.780 -4.538 -4.234 1.00 77.75 91 TRP A CA 1
ATOM 665 C C . TRP A 1 91 ? 14.247 -4.898 -4.041 1.00 77.75 91 TRP A C 1
ATOM 667 O O . TRP A 1 91 ? 15.109 -4.046 -3.839 1.00 77.75 91 TRP A O 1
ATOM 677 N N . THR A 1 92 ? 14.521 -6.191 -4.149 1.00 74.56 92 THR A N 1
ATOM 678 C CA . THR A 1 92 ? 15.865 -6.743 -4.281 1.00 74.56 92 THR A CA 1
ATOM 679 C C . THR A 1 92 ? 15.917 -7.552 -5.566 1.00 74.56 92 THR A C 1
ATOM 681 O O . THR A 1 92 ? 14.892 -8.075 -6.006 1.00 74.56 92 THR A O 1
ATOM 684 N N . SER A 1 93 ? 17.104 -7.701 -6.154 1.00 67.81 93 SER A N 1
ATOM 685 C CA . SER A 1 93 ? 17.307 -8.548 -7.338 1.00 67.81 93 SER A CA 1
ATOM 686 C C . SER A 1 93 ? 16.877 -10.005 -7.123 1.00 67.81 93 SER A C 1
ATOM 688 O O . SER A 1 93 ? 16.596 -10.704 -8.087 1.00 67.81 93 SER A O 1
ATOM 690 N N . GLU A 1 94 ? 16.816 -10.455 -5.867 1.00 69.81 94 GLU A N 1
ATOM 691 C CA . GLU A 1 94 ? 16.347 -11.788 -5.476 1.00 69.81 94 GLU A CA 1
ATOM 692 C C . GLU A 1 94 ? 14.816 -11.878 -5.383 1.00 69.81 94 GLU A C 1
ATOM 694 O O . GLU A 1 94 ? 14.239 -12.894 -5.757 1.00 69.81 94 GLU A O 1
ATOM 699 N N . SER A 1 95 ? 14.147 -10.824 -4.897 1.00 66.56 95 SER A N 1
ATOM 700 C CA . SER A 1 95 ? 12.690 -10.827 -4.668 1.00 66.56 95 SER A CA 1
ATOM 701 C C . SER A 1 95 ? 11.895 -10.392 -5.900 1.00 66.56 95 SER A C 1
ATOM 703 O O . SER A 1 95 ? 10.768 -10.833 -6.108 1.00 66.56 95 SER A O 1
ATOM 705 N N . TYR A 1 96 ? 12.481 -9.508 -6.708 1.00 66.19 96 TYR A N 1
ATOM 706 C CA . TYR A 1 96 ? 11.911 -8.982 -7.943 1.00 66.19 96 TYR A CA 1
ATOM 707 C C . TYR A 1 96 ? 13.031 -8.972 -8.986 1.00 66.19 96 TYR A C 1
ATOM 709 O O . TYR A 1 96 ? 13.707 -7.951 -9.141 1.00 66.19 96 TYR A O 1
ATOM 717 N N . PRO A 1 97 ? 13.293 -10.109 -9.660 1.00 60.72 97 PRO A N 1
ATOM 718 C CA . PRO A 1 97 ? 14.324 -10.159 -10.681 1.00 60.72 9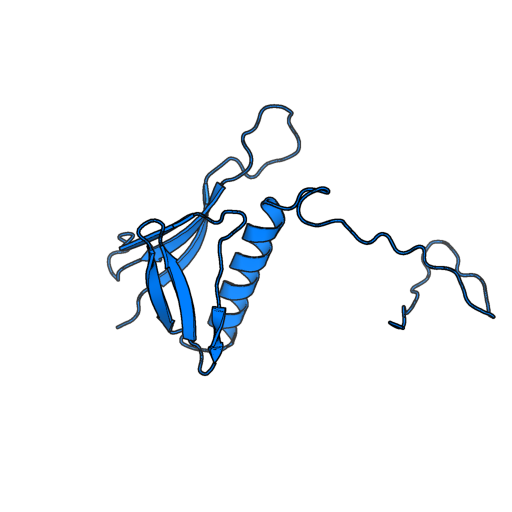7 PRO A CA 1
ATOM 719 C C . PRO A 1 97 ? 13.972 -9.136 -11.759 1.00 60.72 97 PRO A C 1
ATOM 721 O O . PRO A 1 97 ? 12.953 -9.248 -12.442 1.00 60.72 97 PRO A O 1
ATOM 724 N N . LEU A 1 98 ? 14.798 -8.097 -11.871 1.00 62.16 98 LEU A N 1
ATOM 725 C CA . LEU A 1 98 ? 14.678 -7.129 -12.947 1.00 62.16 98 LEU A CA 1
ATOM 726 C C . LEU A 1 98 ? 14.917 -7.887 -14.249 1.00 62.16 98 LEU A C 1
ATOM 728 O O . LEU A 1 98 ? 16.001 -8.427 -14.473 1.00 62.16 98 LEU A O 1
ATOM 732 N N . VAL A 1 99 ? 13.899 -7.937 -15.104 1.00 63.22 99 VAL A N 1
ATOM 733 C CA . VAL A 1 99 ? 14.077 -8.422 -16.468 1.00 63.22 99 VAL A CA 1
ATOM 734 C C . VAL A 1 99 ? 14.806 -7.320 -17.222 1.00 63.22 99 VAL A C 1
ATOM 736 O O . VAL A 1 99 ? 14.212 -6.332 -17.648 1.00 63.22 99 VAL A O 1
ATOM 739 N N . LEU A 1 100 ? 16.122 -7.468 -17.336 1.00 62.56 100 LEU A N 1
ATOM 740 C CA . LEU A 1 100 ? 16.905 -6.702 -18.291 1.00 62.56 100 LEU A CA 1
ATOM 741 C C . LEU A 1 100 ? 16.678 -7.343 -19.657 1.00 62.56 100 LEU A C 1
ATOM 743 O O . LEU A 1 100 ? 17.102 -8.470 -19.902 1.00 62.56 100 LEU A O 1
ATOM 747 N N . GLN A 1 101 ? 15.952 -6.640 -20.518 1.00 61.22 101 GLN A N 1
ATOM 748 C CA . GLN A 1 101 ? 15.800 -7.026 -21.910 1.00 61.22 101 GLN A CA 1
ATOM 749 C C . GLN A 1 101 ? 16.681 -6.115 -22.753 1.00 61.22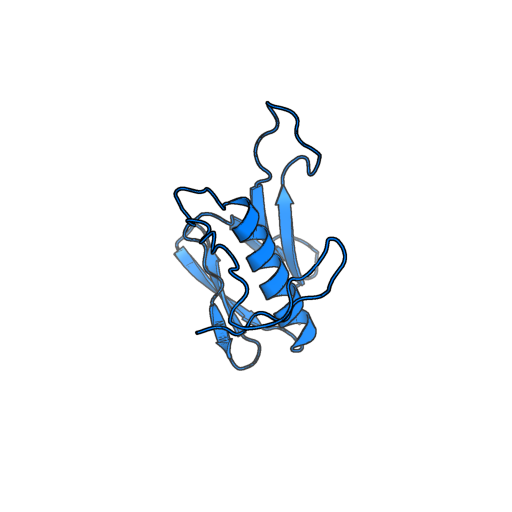 101 GLN A C 1
ATOM 751 O O . GLN A 1 101 ? 16.438 -4.910 -22.838 1.00 61.22 101 GLN A O 1
ATOM 756 N N . ASP A 1 102 ? 17.689 -6.703 -23.388 1.00 67.44 102 ASP A N 1
ATOM 757 C CA . ASP A 1 102 ? 18.482 -5.994 -24.378 1.00 67.44 102 ASP A CA 1
ATOM 758 C C . ASP A 1 102 ? 17.579 -5.586 -25.546 1.00 67.44 102 ASP A C 1
ATOM 760 O O . ASP A 1 102 ? 16.882 -6.402 -26.160 1.00 67.44 102 ASP A O 1
ATOM 764 N N . VAL A 1 103 ? 17.566 -4.288 -25.845 1.00 63.09 103 VAL A N 1
ATOM 765 C CA . VAL A 1 103 ? 16.865 -3.763 -27.014 1.00 63.09 103 VAL A CA 1
ATOM 766 C C . VAL A 1 103 ? 17.792 -3.918 -28.209 1.00 63.09 103 VAL A C 1
ATOM 768 O O . VAL A 1 103 ? 18.759 -3.176 -28.371 1.00 63.09 103 VAL A O 1
ATOM 771 N N . HIS A 1 104 ? 17.484 -4.885 -29.066 1.00 67.19 104 HIS A N 1
ATOM 772 C CA . HIS A 1 104 ? 18.121 -4.999 -30.370 1.00 67.19 104 HIS A CA 1
ATOM 773 C C . HIS A 1 104 ? 17.307 -4.225 -31.404 1.00 67.19 104 HIS A C 1
ATOM 775 O O . HIS A 1 104 ? 16.090 -4.398 -31.513 1.00 67.19 104 HIS A O 1
ATOM 781 N N . PHE A 1 105 ? 17.976 -3.394 -32.202 1.00 67.31 105 PHE A N 1
ATOM 782 C CA . PHE A 1 105 ? 17.347 -2.832 -33.391 1.00 67.31 105 PHE A CA 1
ATOM 783 C C . PHE A 1 105 ? 16.943 -3.980 -34.326 1.00 67.31 105 PHE A C 1
ATOM 785 O O . PHE A 1 105 ? 17.740 -4.874 -34.613 1.00 67.31 105 PHE A O 1
ATOM 792 N N . GLY A 1 106 ? 15.688 -3.973 -34.780 1.00 69.38 106 GLY A N 1
ATOM 793 C CA . GLY A 1 106 ? 15.226 -4.884 -35.828 1.00 69.38 106 GLY A CA 1
ATOM 794 C C . GLY A 1 106 ? 15.850 -4.550 -37.191 1.00 69.38 106 GLY A C 1
ATOM 795 O O . GLY A 1 106 ? 16.839 -3.828 -37.293 1.00 69.38 106 GLY A O 1
ATOM 796 N N . ARG A 1 107 ? 15.248 -5.027 -38.290 1.00 58.84 107 ARG A N 1
ATOM 797 C CA . ARG A 1 107 ? 15.645 -4.576 -39.638 1.00 58.84 107 ARG A CA 1
ATOM 798 C C . ARG A 1 107 ? 15.233 -3.113 -39.841 1.00 58.84 107 ARG A C 1
ATOM 800 O O . ARG A 1 107 ? 14.044 -2.832 -39.957 1.00 58.84 107 ARG A O 1
ATOM 807 N N . GLY A 1 108 ? 16.203 -2.204 -39.913 1.00 65.88 108 GLY A N 1
ATOM 808 C CA . GLY A 1 108 ? 15.959 -0.776 -40.121 1.00 65.88 108 GLY A CA 1
ATOM 809 C C . GLY A 1 108 ? 17.168 0.093 -39.775 1.00 65.88 108 GLY A C 1
ATOM 810 O O . GLY A 1 108 ? 18.270 -0.419 -39.593 1.00 65.88 108 GLY A O 1
ATOM 811 N N . ALA A 1 109 ? 16.949 1.409 -39.717 1.00 63.25 109 ALA A N 1
ATOM 812 C CA . ALA A 1 109 ? 17.974 2.386 -39.360 1.00 63.25 109 ALA A CA 1
ATOM 813 C C . ALA A 1 109 ? 18.477 2.178 -37.920 1.00 63.25 109 ALA A C 1
ATOM 815 O O . ALA A 1 109 ? 17.698 1.877 -37.015 1.00 63.25 109 ALA A O 1
ATOM 816 N N . THR A 1 110 ? 19.784 2.346 -37.729 1.00 72.12 110 THR A N 1
ATOM 817 C CA . THR A 1 110 ? 20.437 2.400 -36.416 1.00 72.12 110 THR A CA 1
ATOM 818 C C . THR A 1 110 ? 20.031 3.683 -35.695 1.00 72.12 110 THR A C 1
ATOM 820 O O . THR A 1 110 ? 19.943 4.720 -36.348 1.00 72.12 110 THR A O 1
ATOM 823 N N . ALA A 1 111 ? 19.803 3.634 -34.380 1.00 71.25 111 ALA A N 1
ATOM 824 C CA . ALA A 1 111 ? 19.586 4.847 -33.590 1.00 71.25 111 ALA A CA 1
ATOM 825 C C . ALA A 1 111 ? 20.898 5.333 -32.966 1.00 71.25 111 ALA A C 1
ATOM 827 O O . ALA A 1 111 ? 21.748 4.526 -32.574 1.00 71.25 111 ALA A O 1
ATOM 828 N N . GLU A 1 112 ? 21.046 6.647 -32.870 1.00 75.81 112 GLU A N 1
ATOM 829 C CA . GLU A 1 112 ? 22.185 7.303 -32.239 1.00 75.81 112 GLU A CA 1
ATOM 830 C C . GLU A 1 112 ? 21.843 7.756 -30.813 1.00 75.81 112 GLU A C 1
ATOM 832 O O . GLU A 1 112 ? 20.693 7.741 -30.363 1.00 75.81 112 GLU A O 1
ATOM 837 N N . TYR A 1 113 ? 22.873 8.145 -30.060 1.00 67.81 113 TYR A N 1
ATOM 838 C CA . TYR A 1 113 ? 22.683 8.672 -28.715 1.00 67.81 113 TYR A CA 1
ATOM 839 C C . TYR A 1 113 ? 21.819 9.940 -28.757 1.00 67.81 113 TYR A C 1
ATOM 841 O O . TYR A 1 113 ? 22.215 10.950 -29.334 1.00 67.81 113 TYR A O 1
ATOM 849 N N . GLY A 1 114 ? 20.654 9.889 -28.108 1.00 76.69 114 GLY A N 1
ATOM 850 C CA . GLY A 1 114 ? 19.683 10.988 -28.075 1.00 76.69 114 GLY A CA 1
ATOM 851 C C . GLY A 1 114 ? 18.396 10.718 -28.857 1.00 76.69 114 GLY A C 1
ATOM 852 O O . GLY A 1 114 ? 17.428 11.467 -28.699 1.00 76.69 114 GLY A O 1
ATOM 853 N N . ASP A 1 115 ? 18.339 9.632 -29.627 1.00 75.50 115 ASP A N 1
ATOM 854 C CA . ASP A 1 115 ? 17.135 9.248 -30.354 1.00 75.50 115 ASP A CA 1
ATOM 855 C C . ASP A 1 115 ? 16.053 8.663 -29.436 1.00 75.50 115 ASP A C 1
ATOM 857 O O . ASP A 1 115 ? 16.316 7.948 -28.465 1.00 75.50 115 ASP A O 1
ATOM 861 N N . LYS A 1 116 ? 14.789 8.941 -29.773 1.00 74.00 116 LYS A N 1
ATOM 862 C CA . LYS A 1 116 ? 13.624 8.342 -29.109 1.00 74.00 116 LYS A CA 1
ATOM 863 C C . LYS A 1 116 ? 13.229 7.065 -29.839 1.00 74.00 116 LYS A C 1
ATOM 865 O O . LYS A 1 116 ? 12.813 7.118 -30.994 1.00 74.00 116 LYS A O 1
ATOM 870 N N . VAL A 1 117 ? 13.298 5.932 -29.148 1.00 70.56 117 VAL A N 1
ATOM 871 C CA . VAL A 1 117 ? 12.936 4.623 -29.706 1.00 70.56 117 VAL A CA 1
ATOM 872 C C . VAL A 1 117 ? 11.611 4.152 -29.113 1.00 70.56 117 VAL A C 1
ATOM 874 O O . VAL A 1 117 ? 11.389 4.242 -27.908 1.00 70.56 117 VAL A O 1
ATOM 877 N N . TRP A 1 118 ? 10.726 3.633 -29.964 1.00 68.31 118 TRP A N 1
ATOM 878 C CA . TRP A 1 118 ? 9.474 3.006 -29.543 1.00 68.31 118 TRP A CA 1
ATOM 879 C C . TRP A 1 118 ? 9.677 1.499 -29.406 1.00 68.31 118 TRP A C 1
ATOM 881 O O . TRP A 1 118 ? 9.984 0.823 -30.387 1.00 68.31 118 TRP A O 1
ATOM 891 N N . VAL A 1 119 ? 9.481 0.967 -28.201 1.00 67.56 119 VAL A N 1
ATOM 892 C CA . VAL A 1 119 ? 9.559 -0.475 -27.944 1.00 67.56 119 VAL A CA 1
ATOM 893 C C . VAL A 1 119 ? 8.161 -1.073 -28.083 1.00 67.56 119 VAL A C 1
ATOM 895 O O . VAL A 1 119 ? 7.231 -0.665 -27.388 1.00 67.56 119 VAL A O 1
ATOM 898 N N . ARG A 1 120 ? 7.997 -2.033 -28.999 1.00 65.12 120 ARG A N 1
ATOM 899 C CA . ARG A 1 120 ? 6.797 -2.879 -29.051 1.00 65.12 120 ARG A CA 1
ATOM 900 C C . ARG A 1 120 ? 7.007 -4.076 -28.135 1.00 65.12 120 ARG A C 1
ATOM 902 O O . ARG A 1 120 ? 8.027 -4.746 -28.241 1.00 65.12 120 ARG A O 1
ATOM 909 N N . HIS A 1 121 ? 6.033 -4.344 -27.273 1.00 58.12 121 HIS A N 1
ATOM 910 C CA . HIS A 1 121 ? 5.996 -5.589 -26.518 1.00 58.12 121 HIS A CA 1
ATOM 911 C C . HIS A 1 121 ? 5.653 -6.732 -27.483 1.00 58.12 121 HIS A C 1
ATOM 913 O O . HIS A 1 121 ? 4.694 -6.613 -28.250 1.00 58.12 121 HIS A O 1
ATOM 919 N N . THR A 1 122 ? 6.442 -7.803 -27.458 1.00 55.75 122 THR A N 1
ATOM 920 C CA . THR A 1 122 ? 6.133 -9.083 -28.125 1.00 55.75 122 THR A CA 1
ATOM 921 C C . THR A 1 122 ? 5.756 -10.120 -27.091 1.00 55.75 122 THR A C 1
ATOM 923 O O . THR A 1 122 ? 6.225 -9.974 -25.941 1.00 55.75 122 THR A O 1
#

Radius of gyration: 19.57 Å; chains: 1; bounding box: 44×26×56 Å

pLDDT: mean 77.17, std 15.82, range [34.91, 94.62]

Secondary structure (DSSP, 8-state):
-PPEEEEEEES------TTPPPPEEEEEEE-TTS-EEEEEE--TT--EEEEETTEEEEE-TTSPEEEEEPSSHHHHHHHHHHHHHHHHTT--TTTS----------SSPPPPTT---PPPP-

Sequence (122 aa):
GSLGVVVVGTGAVGMGAPGMAAARMQVLVYDRLKHPVMQAPVHAGFEAIHQGNMYVSVYDPAGATWSLLFRDEEELSSFMLGVALARSTLWTSESYPLVLQDVHFGRGATAEYGDKVWVRHT

Foldseek 3Di:
DDKDKDKDWDFDPDDDDPPGDQTWIWIFIADPVRDTPAIATQDLPWDWDDPPPQWTWGAHPVRDIDIDHDPDPVRSVVRVVSSVVNNVSNDDCVSDVPPDDDDDDDPDDDDDPPDDDDDDDD

Organism: Hemiselmis andersenii (NCBI:txid464988)